Protein AF-A0A1A7KL88-F1 (afdb_monomer)

Foldseek 3Di:
DVVPLLVVLVVLLVVVCVVVVQDAQVVSCVVCVVVCVVSVHDPVNSVVSCVVVVNHRDDDDDPPPPDPPVDPDDDDDPPVVPDDDPDWPPDKDKDWDWDQDPVVRDIDIDIDMDTPVVVVVVVVVVVVVVVVVVVVVVVVD

Nearest PDB structures (foldseek):
  4v79-assembly1_BX  TM=5.254E-01  e=6.767E+00  Escherichia coli K-12
  6zoj-assembly1_V  TM=4.902E-01  e=9.900E+00  Homo sapiens
  6w2s-assembly1_W  TM=4.517E-01  e=8.185E+00  Oryctolagus cuniculus
  8fvy-assembly1_V  TM=2.778E-01  e=9.900E+00  Giardia duodenalis assemblage A
  6z1p-assembly1_BE  TM=1.759E-01  e=7.682E+00  Tetrahymena thermophila SB210

Solvent-accessible surface area (backbone atoms only — not comparable to full-atom values): 9031 Å² total; per-residue (Å²): 131,77,59,62,67,54,53,53,50,48,52,59,50,48,62,51,30,76,80,40,74,82,66,49,68,72,60,49,50,62,77,41,42,70,63,30,54,77,70,72,49,52,72,66,60,49,52,50,52,29,54,76,68,71,62,68,75,76,81,79,85,72,90,72,72,89,63,70,85,82,50,91,68,82,82,76,78,72,71,64,81,85,53,83,84,86,61,87,82,78,47,79,44,75,50,77,46,81,44,78,40,80,92,75,79,42,77,46,81,48,78,48,76,46,40,45,72,59,49,52,53,50,50,53,52,52,52,53,53,51,53,52,57,50,52,54,62,63,71,78,108

pLDDT: mean 79.67, std 10.04, range [43.69, 91.75]

Radius of gyration: 26.7 Å; Cα contacts (8 Å, |Δi|>4): 78; chains: 1; bounding box: 54×34×66 Å

Structure (mmCIF, N/CA/C/O backbone):
data_AF-A0A1A7KL88-F1
#
_entry.id   AF-A0A1A7KL88-F1
#
loop_
_atom_site.group_PDB
_atom_site.id
_atom_site.type_symbol
_atom_site.label_atom_id
_atom_site.label_alt_id
_atom_site.label_comp_id
_atom_site.label_asym_id
_atom_site.label_entity_id
_atom_site.label_seq_id
_atom_site.pdbx_PDB_ins_code
_atom_site.Cartn_x
_atom_site.Cartn_y
_atom_site.Cartn_z
_atom_site.occupancy
_atom_site.B_iso_or_equiv
_atom_site.auth_seq_id
_atom_site.auth_comp_id
_atom_site.auth_asym_id
_atom_site.auth_atom_id
_atom_site.pdbx_PDB_model_num
ATOM 1 N N . MET A 1 1 ? -19.743 -2.338 33.658 1.00 43.69 1 MET A N 1
ATOM 2 C CA . MET A 1 1 ? -18.259 -2.303 33.718 1.00 43.69 1 MET A CA 1
ATOM 3 C C . MET A 1 1 ? -17.522 -3.055 32.591 1.00 43.69 1 MET A C 1
ATOM 5 O O . MET A 1 1 ? -16.304 -2.965 32.546 1.00 43.69 1 MET A O 1
ATOM 9 N N . ARG A 1 2 ? -18.172 -3.775 31.651 1.00 51.19 2 ARG A N 1
ATOM 10 C CA . ARG A 1 2 ? -17.465 -4.380 30.486 1.00 51.19 2 ARG A CA 1
ATOM 11 C C . ARG A 1 2 ? -17.320 -3.437 29.277 1.00 51.19 2 ARG A C 1
ATOM 13 O O . ARG A 1 2 ? -16.521 -3.714 28.388 1.00 51.19 2 ARG A O 1
ATOM 20 N N . THR A 1 3 ? -18.067 -2.339 29.265 1.00 59.91 3 THR A N 1
ATOM 21 C CA . THR A 1 3 ? -18.177 -1.369 28.168 1.00 59.91 3 THR A CA 1
ATOM 22 C C . THR A 1 3 ? -16.955 -0.459 28.016 1.00 59.91 3 THR A C 1
ATOM 24 O O . THR A 1 3 ? -16.582 -0.172 26.884 1.00 59.91 3 THR A O 1
ATOM 27 N N . ASP A 1 4 ? -16.251 -0.115 29.102 1.00 78.56 4 ASP A N 1
ATOM 28 C CA . ASP A 1 4 ? -15.132 0.848 29.051 1.00 78.56 4 ASP A CA 1
ATOM 29 C C . ASP A 1 4 ? -13.991 0.411 28.132 1.00 78.56 4 ASP A C 1
ATOM 31 O O . ASP A 1 4 ? -13.521 1.175 27.293 1.00 78.56 4 ASP A O 1
ATOM 35 N N . LYS A 1 5 ? -13.554 -0.849 28.240 1.00 83.06 5 LYS A N 1
ATOM 36 C CA . LYS A 1 5 ? -12.440 -1.354 27.421 1.00 83.06 5 LYS A CA 1
ATOM 37 C C . LYS A 1 5 ? -12.817 -1.456 25.945 1.00 83.06 5 LYS A C 1
ATOM 39 O O . LYS A 1 5 ? -11.981 -1.208 25.081 1.00 83.06 5 LYS A O 1
ATOM 44 N N . ALA A 1 6 ? -14.063 -1.830 25.650 1.00 83.94 6 ALA A N 1
ATOM 45 C CA . ALA A 1 6 ? -14.549 -1.911 24.277 1.00 83.94 6 ALA A CA 1
ATOM 46 C C . ALA A 1 6 ? -14.642 -0.513 23.651 1.00 83.94 6 ALA A C 1
ATOM 48 O O . ALA A 1 6 ? -14.184 -0.319 22.528 1.00 83.94 6 ALA A O 1
ATOM 49 N N . GLN A 1 7 ? -15.140 0.465 24.408 1.00 86.94 7 GLN A N 1
ATOM 50 C CA . GLN A 1 7 ? -15.239 1.857 23.981 1.00 86.94 7 GLN A CA 1
ATOM 51 C C . GLN A 1 7 ? -13.857 2.487 23.747 1.00 86.94 7 GLN A C 1
ATOM 53 O O . GLN A 1 7 ? -13.652 3.158 22.738 1.00 86.94 7 GLN A O 1
ATOM 58 N N . GLN A 1 8 ? -12.870 2.180 24.596 1.00 88.75 8 GLN A N 1
ATOM 59 C CA . GLN A 1 8 ? -11.474 2.584 24.378 1.00 88.75 8 GLN A CA 1
ATOM 60 C C . GLN A 1 8 ? -10.894 2.007 23.079 1.00 88.75 8 GLN A C 1
ATOM 62 O O . GLN A 1 8 ? -10.213 2.713 22.338 1.00 88.75 8 GLN A O 1
ATOM 67 N N . VAL A 1 9 ? -11.172 0.737 22.765 1.00 89.00 9 VAL A N 1
ATOM 68 C CA . VAL A 1 9 ? -10.726 0.137 21.497 1.00 89.00 9 VAL A CA 1
ATOM 69 C C . VAL A 1 9 ? -11.389 0.802 20.297 1.00 89.00 9 VAL A C 1
ATOM 71 O O . VAL A 1 9 ? -10.708 1.039 19.303 1.00 89.00 9 VAL A O 1
ATOM 74 N N . VAL A 1 10 ? -12.684 1.114 20.378 1.00 89.75 10 VAL A N 1
ATOM 75 C CA . VAL A 1 10 ? -13.402 1.806 19.298 1.00 89.75 10 VAL A CA 1
ATOM 76 C C . VAL A 1 10 ? -12.784 3.180 19.035 1.00 89.75 10 VAL A C 1
ATOM 78 O O . VAL A 1 10 ? -12.432 3.457 17.891 1.00 89.75 10 VAL A O 1
ATOM 81 N N . ALA A 1 11 ? -12.519 3.971 20.078 1.00 90.69 11 ALA A N 1
ATOM 82 C CA . ALA A 1 11 ? -11.878 5.280 19.939 1.00 90.69 11 ALA A CA 1
ATOM 83 C C . ALA A 1 11 ? -10.490 5.193 19.267 1.00 90.69 11 ALA A C 1
ATOM 85 O O . ALA A 1 11 ? -10.188 5.945 18.341 1.00 90.69 11 ALA A O 1
ATOM 86 N N . LEU A 1 12 ? -9.663 4.215 19.662 1.00 90.25 12 LEU A N 1
ATOM 87 C CA . LEU A 1 12 ? -8.352 3.973 19.038 1.00 90.25 12 LEU A CA 1
ATOM 88 C C . LEU A 1 12 ? -8.461 3.573 17.558 1.00 90.25 12 LEU A C 1
ATOM 90 O O . LEU A 1 12 ? -7.594 3.895 16.743 1.00 90.25 12 LEU A O 1
ATOM 94 N N . VAL A 1 13 ? -9.505 2.824 17.205 1.00 90.19 13 VAL A N 1
ATOM 95 C CA . VAL A 1 13 ? -9.772 2.401 15.827 1.00 90.19 13 VAL A CA 1
ATOM 96 C C . VAL A 1 13 ? -10.233 3.582 14.975 1.00 90.19 13 VAL A C 1
ATOM 98 O O . VAL A 1 13 ? -9.775 3.713 13.837 1.00 90.19 13 VAL A O 1
ATOM 101 N N . GLU A 1 14 ? -11.097 4.441 15.511 1.00 89.50 14 GLU A N 1
ATOM 102 C CA . GLU A 1 14 ? -11.590 5.642 14.835 1.00 89.50 14 GLU A CA 1
ATOM 103 C C . GLU A 1 14 ? -10.463 6.633 14.541 1.00 89.50 14 GLU A C 1
ATOM 105 O O . GLU A 1 14 ? -10.321 7.052 13.393 1.00 89.50 14 GLU A O 1
ATOM 110 N N . GLU A 1 15 ? -9.578 6.898 15.507 1.00 91.75 15 GLU A N 1
ATOM 111 C CA . GLU A 1 15 ? -8.406 7.768 15.322 1.00 91.75 15 GLU A CA 1
ATOM 112 C C . GLU A 1 15 ? -7.554 7.330 14.114 1.00 91.75 15 GLU A C 1
ATOM 114 O O . GLU A 1 15 ? -7.151 8.137 13.274 1.00 91.75 15 GLU A O 1
ATOM 119 N N . LYS A 1 16 ? -7.324 6.018 13.961 1.00 90.75 16 LYS A N 1
ATOM 120 C CA . LYS A 1 16 ? -6.570 5.486 12.815 1.00 90.75 16 LYS A CA 1
ATOM 121 C C . LYS A 1 16 ? -7.355 5.522 11.511 1.00 90.75 16 LYS A C 1
ATOM 123 O O . LYS A 1 16 ? -6.741 5.627 10.448 1.00 90.75 16 LYS A O 1
ATOM 128 N N . ARG A 1 17 ? -8.684 5.450 11.559 1.00 89.25 17 ARG A N 1
ATOM 129 C CA . ARG A 1 17 ? -9.539 5.513 10.365 1.00 89.25 17 ARG A CA 1
ATOM 130 C C . ARG A 1 17 ? -9.758 6.922 9.842 1.00 89.25 17 ARG A C 1
ATOM 132 O O . ARG A 1 17 ? -9.959 7.048 8.640 1.00 89.25 17 ARG A O 1
ATOM 139 N N . ILE A 1 18 ? -9.631 7.950 10.681 1.00 89.81 18 ILE A N 1
ATOM 140 C CA . ILE A 1 18 ? -9.584 9.347 10.223 1.00 89.81 18 ILE A CA 1
ATOM 141 C C . ILE A 1 18 ? -8.432 9.529 9.223 1.00 89.81 18 ILE A C 1
ATOM 143 O O . ILE A 1 18 ? -8.612 10.130 8.170 1.00 89.81 18 ILE A O 1
ATOM 147 N N . ILE A 1 19 ? -7.267 8.936 9.507 1.00 91.12 19 ILE A N 1
ATOM 148 C CA . ILE A 1 19 ? -6.088 9.024 8.632 1.00 91.12 19 ILE A CA 1
ATOM 149 C C . ILE A 1 19 ? -6.147 7.985 7.496 1.00 91.12 19 ILE A C 1
ATOM 151 O O . ILE A 1 19 ? -5.764 8.270 6.363 1.00 91.12 19 ILE A O 1
ATOM 155 N N . GLN A 1 20 ? -6.595 6.754 7.782 1.00 86.94 20 GLN A N 1
ATOM 156 C CA . GLN A 1 20 ? -6.630 5.641 6.820 1.00 86.94 20 GLN A CA 1
ATOM 157 C C . GLN A 1 20 ? -8.004 4.945 6.813 1.00 86.94 20 GLN A C 1
ATOM 159 O O . GLN A 1 20 ? -8.161 3.870 7.405 1.00 86.94 20 GLN A O 1
ATOM 164 N N . PRO A 1 21 ? -9.003 5.487 6.092 1.00 83.88 21 PRO A N 1
ATOM 165 C CA . PRO A 1 21 ? -10.399 5.050 6.207 1.00 83.88 21 PRO A CA 1
ATOM 166 C C . PRO A 1 21 ? -10.649 3.612 5.741 1.00 83.88 21 PRO A C 1
ATOM 168 O O . PRO A 1 21 ? -11.596 2.972 6.187 1.00 83.88 21 PRO A O 1
ATOM 171 N N . LYS A 1 22 ? -9.795 3.069 4.863 1.00 83.25 22 LYS A N 1
ATOM 172 C CA . LYS A 1 22 ? -9.939 1.720 4.280 1.00 83.25 22 LYS A CA 1
ATOM 173 C C . LYS A 1 22 ? -8.947 0.695 4.840 1.00 83.25 22 LYS A C 1
ATOM 175 O O . LYS A 1 22 ? -8.699 -0.332 4.209 1.00 83.25 22 LYS A O 1
ATOM 180 N N . ILE A 1 23 ? -8.344 0.957 6.001 1.00 86.94 23 ILE A N 1
ATOM 181 C CA . ILE A 1 23 ? -7.379 0.025 6.593 1.00 86.94 23 ILE A CA 1
ATOM 182 C C . ILE A 1 23 ? -8.048 -1.293 7.013 1.00 86.94 23 ILE A C 1
ATOM 184 O O . ILE A 1 23 ? -9.040 -1.321 7.741 1.00 86.94 23 ILE A O 1
ATOM 188 N N . GLY A 1 24 ? -7.482 -2.416 6.566 1.00 85.00 24 GLY A N 1
ATOM 189 C CA . GLY A 1 24 ? -7.984 -3.746 6.910 1.00 85.00 24 GLY A CA 1
ATOM 190 C C . GLY A 1 24 ? -7.790 -4.090 8.391 1.00 85.00 24 GLY A C 1
ATOM 191 O O . GLY A 1 24 ? -6.759 -3.770 8.985 1.00 85.00 24 GLY A O 1
ATOM 192 N N . GLY A 1 25 ? -8.747 -4.821 8.976 1.00 87.56 25 GLY A N 1
ATOM 193 C CA . GLY A 1 25 ? -8.759 -5.154 10.410 1.00 87.56 25 GLY A CA 1
ATOM 194 C C . GLY A 1 25 ? -7.514 -5.902 10.908 1.00 87.56 25 GLY A C 1
ATOM 195 O O . GLY A 1 25 ? -7.031 -5.630 12.001 1.00 87.56 25 GLY A O 1
ATOM 196 N N . LYS A 1 26 ? -6.919 -6.784 10.090 1.00 88.69 26 LYS A N 1
ATOM 197 C CA . LYS A 1 26 ? -5.672 -7.491 10.450 1.00 88.69 26 LYS A CA 1
ATOM 198 C C . LYS A 1 26 ? -4.470 -6.542 10.547 1.00 88.69 26 LYS A C 1
ATOM 200 O O . LYS A 1 26 ? -3.667 -6.666 11.468 1.00 88.69 26 LYS A O 1
ATOM 205 N N . LYS A 1 27 ? -4.366 -5.576 9.625 1.00 89.44 27 LYS A N 1
ATOM 206 C CA . LYS A 1 27 ? -3.315 -4.545 9.648 1.00 89.44 27 LYS A CA 1
ATOM 207 C C . LYS A 1 27 ? -3.526 -3.592 10.824 1.00 89.44 27 LYS A C 1
ATOM 209 O O . LYS A 1 27 ? -2.577 -3.267 11.527 1.00 89.44 27 LYS A O 1
ATOM 214 N N . LEU A 1 28 ? -4.778 -3.224 11.084 1.00 91.19 28 LEU A N 1
ATOM 215 C CA . LEU A 1 28 ? -5.169 -2.403 12.225 1.00 91.19 28 LEU A CA 1
ATOM 216 C C . LEU A 1 28 ? -4.800 -3.053 13.568 1.00 91.19 28 LEU A C 1
ATOM 218 O O . LEU A 1 28 ? -4.186 -2.399 14.406 1.00 91.19 28 LEU A O 1
ATOM 222 N N . TYR A 1 29 ? -5.072 -4.353 13.732 1.00 91.44 29 TYR A N 1
ATOM 223 C CA . TYR A 1 29 ? -4.652 -5.123 14.908 1.00 91.44 29 TYR A CA 1
ATOM 224 C C . TYR A 1 29 ? -3.133 -5.087 15.113 1.00 91.44 29 TYR A C 1
ATOM 226 O O . TYR A 1 29 ? -2.662 -4.927 16.235 1.00 91.44 29 TYR A O 1
ATOM 234 N N . PHE A 1 30 ? -2.355 -5.209 14.033 1.00 91.19 30 PHE A N 1
ATOM 235 C CA . PHE A 1 30 ? -0.896 -5.172 14.118 1.00 91.19 30 PHE A CA 1
ATOM 236 C C . PHE A 1 30 ? -0.375 -3.799 14.564 1.00 91.19 30 PHE A C 1
ATOM 238 O O . PHE A 1 30 ? 0.475 -3.731 15.448 1.00 91.19 30 PHE A O 1
ATOM 245 N N . MET A 1 31 ? -0.921 -2.709 14.016 1.00 90.06 31 MET A N 1
ATOM 246 C CA . MET A 1 31 ? -0.536 -1.344 14.403 1.00 90.06 31 MET A CA 1
ATOM 247 C C . MET A 1 31 ? -0.899 -1.027 15.859 1.00 90.06 31 MET A C 1
ATOM 249 O O . MET A 1 31 ? -0.123 -0.393 16.568 1.00 90.06 31 MET A O 1
ATOM 253 N N . LEU A 1 32 ? -2.060 -1.498 16.322 1.00 89.88 32 LEU A N 1
ATOM 254 C CA . LEU A 1 32 ? -2.547 -1.263 17.683 1.00 89.88 32 LEU A CA 1
ATOM 255 C C . LEU A 1 32 ? -2.077 -2.327 18.687 1.00 89.88 32 LEU A C 1
ATOM 257 O O . LEU A 1 32 ? -2.433 -2.256 19.860 1.00 89.88 32 LEU A O 1
ATOM 261 N N . LYS A 1 33 ? -1.247 -3.297 18.276 1.00 90.62 33 LYS A N 1
ATOM 262 C CA . LYS A 1 33 ? -0.861 -4.464 19.091 1.00 90.62 33 LYS A CA 1
ATOM 263 C C . LYS A 1 33 ? -0.302 -4.084 20.464 1.00 90.62 33 LYS A C 1
ATOM 265 O O . LYS A 1 33 ? -0.617 -4.748 21.448 1.00 90.62 33 LYS A O 1
ATOM 270 N N . LYS A 1 34 ? 0.502 -3.016 20.548 1.00 89.25 34 LYS A N 1
ATOM 271 C CA . LYS A 1 34 ? 1.092 -2.538 21.813 1.00 89.25 34 LYS A CA 1
ATOM 272 C C . LYS A 1 34 ? 0.020 -2.031 22.789 1.00 89.25 34 LYS A C 1
ATOM 274 O O . LYS A 1 34 ? 0.045 -2.410 23.955 1.00 89.25 34 LYS A O 1
ATOM 279 N N . LEU A 1 35 ? -0.938 -1.247 22.293 1.00 87.94 35 LEU A N 1
ATOM 280 C CA . LEU A 1 35 ? -2.051 -0.690 23.073 1.00 87.94 35 LEU A CA 1
ATOM 281 C C . LEU A 1 35 ? -3.093 -1.762 23.430 1.00 87.94 35 LEU A C 1
ATOM 283 O O . LEU A 1 35 ? -3.631 -1.791 24.529 1.00 87.94 35 LEU A O 1
ATOM 287 N N . LEU A 1 36 ? -3.343 -2.712 22.529 1.00 88.38 36 LEU A N 1
ATOM 288 C CA . LEU A 1 36 ? -4.234 -3.840 22.804 1.00 88.38 36 LEU A CA 1
ATOM 289 C C . LEU A 1 36 ? -3.646 -4.792 23.856 1.00 88.38 36 LEU A C 1
ATOM 291 O O . LEU A 1 36 ? -4.394 -5.370 24.645 1.00 88.38 36 LEU A O 1
ATOM 295 N N . LYS A 1 37 ? -2.312 -4.925 23.911 1.00 89.06 37 LYS A N 1
ATOM 296 C CA . LYS A 1 37 ? -1.627 -5.734 24.927 1.00 89.06 37 LYS A CA 1
ATOM 297 C C . LYS A 1 37 ? -1.784 -5.140 26.330 1.00 89.06 37 LYS A C 1
ATOM 299 O O . LYS A 1 37 ? -2.060 -5.903 27.249 1.00 89.06 37 LYS A O 1
ATOM 304 N N . SER A 1 38 ? -1.687 -3.816 26.501 1.00 87.25 38 SER A N 1
ATOM 305 C CA . SER A 1 38 ? -1.941 -3.179 27.808 1.00 87.25 38 SER A CA 1
ATOM 306 C C . SER A 1 38 ? -3.404 -3.321 28.243 1.00 87.25 38 SER A C 1
ATOM 308 O O . SER A 1 38 ? -3.690 -3.554 29.416 1.00 87.25 38 SER A O 1
ATOM 310 N N . LEU A 1 39 ? -4.339 -3.303 27.291 1.00 84.56 39 LEU A N 1
ATOM 311 C CA . LEU A 1 39 ? -5.768 -3.522 27.541 1.00 84.56 39 LEU A CA 1
ATOM 312 C C . LEU A 1 39 ? -6.156 -5.000 27.746 1.00 84.56 39 LEU A C 1
ATOM 314 O O . LEU A 1 39 ? -7.309 -5.285 28.081 1.00 84.56 39 LEU A O 1
ATOM 318 N N . HIS A 1 40 ? -5.207 -5.934 27.598 1.00 87.56 40 HIS A N 1
ATOM 319 C CA . HIS A 1 40 ? -5.416 -7.386 27.677 1.00 87.56 40 HIS A CA 1
ATOM 320 C C . HIS A 1 40 ? -6.429 -7.912 26.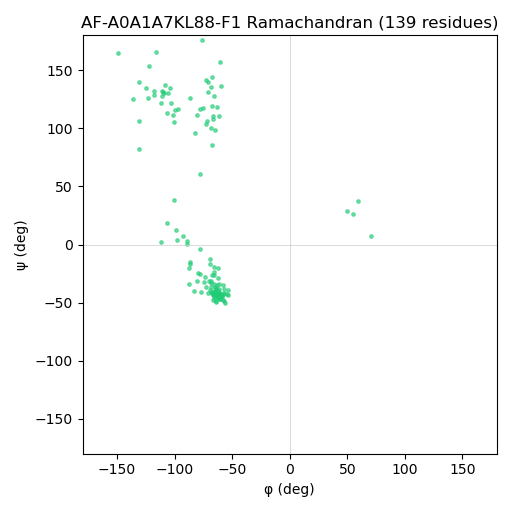640 1.00 87.56 40 HIS A C 1
ATOM 322 O O . HIS A 1 40 ? -7.223 -8.821 26.906 1.00 87.56 40 HIS A O 1
ATOM 328 N N . ILE A 1 41 ? -6.411 -7.334 25.434 1.00 86.81 41 ILE A N 1
ATOM 329 C CA . ILE A 1 41 ? -7.309 -7.687 24.331 1.00 86.81 41 ILE A CA 1
ATOM 330 C C . ILE A 1 41 ? -6.534 -8.476 23.273 1.00 86.81 41 ILE A C 1
ATOM 332 O O . ILE A 1 41 ? -5.633 -7.972 22.602 1.00 86.81 41 ILE A O 1
ATOM 336 N N . GLY A 1 42 ? -6.901 -9.750 23.133 1.00 89.12 42 GLY A N 1
ATOM 337 C CA . GLY A 1 42 ? -6.371 -10.643 22.105 1.00 89.12 42 GLY A CA 1
ATOM 338 C C . GLY A 1 42 ? -6.970 -10.387 20.720 1.00 89.12 42 GLY A C 1
ATOM 339 O O . GLY A 1 42 ? -7.884 -9.580 20.551 1.00 89.12 42 GLY A O 1
ATOM 340 N N . ARG A 1 43 ? -6.469 -11.122 19.720 1.00 88.88 43 ARG A N 1
ATOM 341 C CA . ARG A 1 43 ? -6.927 -11.026 18.325 1.00 88.88 43 ARG A CA 1
ATOM 342 C C . ARG A 1 43 ? -8.432 -11.269 18.198 1.00 88.88 43 ARG A C 1
ATOM 344 O O . ARG A 1 43 ? -9.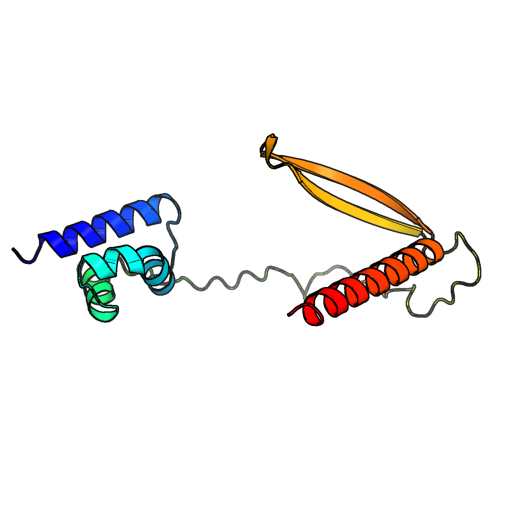116 -10.463 17.582 1.00 88.88 43 ARG A O 1
ATOM 351 N N . ASP A 1 44 ? -8.939 -12.356 18.772 1.00 89.94 44 ASP A N 1
ATOM 352 C CA . ASP A 1 44 ? -10.344 -12.746 18.602 1.00 89.94 44 ASP A CA 1
ATOM 353 C C . ASP A 1 44 ? -11.294 -11.749 19.263 1.00 89.94 44 ASP A C 1
ATOM 355 O O . ASP A 1 44 ? -12.154 -11.202 18.581 1.00 89.94 44 ASP A O 1
ATOM 359 N N . LYS A 1 45 ? -11.023 -11.364 20.519 1.00 89.25 45 LYS A N 1
ATOM 360 C CA . LYS A 1 45 ? -11.782 -10.305 21.207 1.00 89.25 45 LYS A CA 1
ATOM 361 C C . LYS A 1 45 ? -11.771 -8.981 20.442 1.00 89.25 45 LYS A C 1
ATOM 363 O O . LYS A 1 45 ? -12.787 -8.300 20.401 1.00 89.25 45 LYS A O 1
ATOM 368 N N . PHE A 1 46 ? -10.647 -8.609 19.826 1.00 90.81 46 PHE A N 1
ATOM 369 C CA . PHE A 1 46 ? -10.578 -7.410 18.989 1.00 90.81 46 PHE A CA 1
ATOM 370 C C . PHE A 1 46 ? -11.527 -7.504 17.786 1.00 90.81 46 PHE A C 1
ATOM 372 O O . PHE A 1 46 ? -12.270 -6.564 17.515 1.00 90.81 46 PHE A O 1
ATOM 379 N N . PHE A 1 47 ? -11.556 -8.643 17.091 1.00 90.88 47 PHE A N 1
ATOM 380 C CA . PHE A 1 47 ? -12.486 -8.849 15.980 1.00 90.88 47 PHE A CA 1
ATOM 381 C C . PHE A 1 47 ? -13.948 -8.942 16.432 1.00 90.88 47 PHE A C 1
ATOM 383 O O . PHE A 1 47 ? -14.814 -8.449 15.713 1.00 90.88 47 PHE A O 1
ATOM 390 N N . ASP A 1 48 ? -14.228 -9.494 17.612 1.00 90.81 48 ASP A N 1
ATOM 391 C CA . ASP A 1 48 ? -15.581 -9.533 18.179 1.00 90.81 48 ASP A CA 1
ATOM 392 C C . ASP A 1 48 ? -16.093 -8.130 18.520 1.00 90.81 48 ASP A C 1
ATOM 394 O O . ASP A 1 48 ? -17.223 -7.789 18.173 1.00 90.81 48 ASP A O 1
ATOM 398 N N . ILE A 1 49 ? -15.242 -7.272 19.096 1.00 89.94 49 ILE A N 1
ATOM 399 C CA . ILE A 1 49 ? -15.567 -5.857 19.343 1.00 89.94 49 ILE A CA 1
ATOM 400 C C . ILE A 1 49 ? -15.836 -5.130 18.019 1.00 89.94 49 ILE A C 1
ATOM 402 O O . ILE A 1 49 ? -16.815 -4.392 17.908 1.00 89.94 49 ILE A O 1
ATOM 406 N N . LEU A 1 50 ? -15.009 -5.354 16.992 1.00 89.50 50 LEU A N 1
ATOM 407 C CA . LEU A 1 50 ? -15.228 -4.753 15.673 1.00 89.50 50 LEU A CA 1
ATOM 408 C C . LEU A 1 50 ? -16.525 -5.240 15.010 1.00 89.50 50 LEU A C 1
ATOM 410 O O . LEU A 1 50 ? -17.189 -4.444 14.350 1.00 89.50 50 LEU A O 1
ATOM 414 N N . ARG A 1 51 ? -16.893 -6.520 15.174 1.00 89.00 51 ARG A N 1
ATOM 415 C CA . ARG A 1 51 ? -18.169 -7.070 14.683 1.00 89.00 51 ARG A CA 1
ATOM 416 C C . ARG A 1 51 ? -19.357 -6.417 15.373 1.00 89.00 51 ARG A C 1
ATOM 418 O O . ARG A 1 51 ? -20.262 -5.966 14.683 1.00 89.00 51 ARG A O 1
ATOM 425 N N . ALA A 1 52 ? -19.323 -6.343 16.703 1.00 88.94 52 ALA A N 1
ATOM 426 C CA . ALA A 1 52 ? -20.413 -5.796 17.507 1.00 88.94 52 ALA A CA 1
ATOM 427 C C . ALA A 1 52 ? -20.692 -4.313 17.212 1.00 88.94 52 ALA A C 1
ATOM 429 O O . ALA A 1 52 ? -21.826 -3.873 17.334 1.00 88.94 52 ALA A O 1
ATOM 430 N N . ASN A 1 53 ? -19.674 -3.556 16.788 1.00 86.81 53 ASN A N 1
ATOM 431 C CA . ASN A 1 53 ? -19.797 -2.133 16.451 1.00 86.81 53 ASN A CA 1
ATOM 432 C C . ASN A 1 53 ? -19.932 -1.872 14.936 1.00 86.81 53 ASN A C 1
ATOM 434 O O . ASN A 1 53 ? -19.760 -0.741 14.496 1.00 86.81 53 ASN A O 1
ATOM 438 N N . HIS A 1 54 ? -20.174 -2.901 14.112 1.00 83.19 54 HIS A N 1
ATOM 439 C CA . HIS A 1 54 ? -20.252 -2.786 12.644 1.00 83.19 54 HIS A CA 1
ATOM 440 C C . HIS A 1 54 ? -19.011 -2.146 11.984 1.00 83.19 54 HIS A C 1
ATOM 442 O O . HIS A 1 54 ? -19.069 -1.600 10.884 1.00 83.19 54 HIS A O 1
ATOM 448 N N . LEU A 1 55 ? -17.844 -2.262 12.623 1.00 85.06 55 LEU A N 1
ATOM 449 C CA . LEU A 1 55 ? -16.588 -1.675 12.160 1.00 85.06 55 LEU A CA 1
ATOM 450 C C . LEU A 1 55 ? -15.806 -2.602 11.221 1.00 85.06 55 LEU A C 1
ATOM 452 O O . LEU A 1 55 ? -14.719 -2.235 10.777 1.00 85.06 55 LEU A O 1
ATOM 456 N N . LEU A 1 56 ? -16.288 -3.800 10.892 1.00 84.50 56 LEU A N 1
ATOM 457 C CA . LEU A 1 56 ? -15.609 -4.659 9.921 1.00 84.50 56 LEU A CA 1
ATOM 458 C C . LEU A 1 56 ? -15.756 -4.116 8.495 1.00 84.50 56 LEU A C 1
ATOM 460 O O . LEU A 1 56 ? -16.800 -4.243 7.865 1.00 84.50 56 LEU A O 1
ATOM 464 N N . ILE A 1 57 ? -14.669 -3.556 7.962 1.00 77.06 57 ILE A N 1
ATOM 465 C CA . ILE A 1 57 ? -14.610 -3.127 6.564 1.00 77.06 57 ILE A CA 1
ATOM 466 C C . ILE A 1 57 ? -14.473 -4.371 5.687 1.00 77.06 57 ILE A C 1
ATOM 468 O O . ILE A 1 57 ? -13.463 -5.077 5.757 1.00 77.06 57 ILE A O 1
ATOM 472 N N . VAL A 1 58 ? -15.469 -4.613 4.836 1.00 75.50 58 VAL A N 1
ATOM 473 C CA . VAL A 1 58 ? -15.381 -5.615 3.772 1.00 75.50 58 VAL A CA 1
ATOM 474 C C . VAL A 1 58 ? -14.559 -5.012 2.630 1.00 75.50 58 VAL A C 1
ATOM 476 O O . VAL A 1 58 ? -14.970 -4.004 2.048 1.00 75.50 58 VAL A O 1
ATOM 479 N N . PRO A 1 59 ? -13.383 -5.570 2.296 1.00 66.69 59 PRO A N 1
ATOM 480 C CA . PRO A 1 59 ? -12.595 -5.056 1.189 1.00 66.69 59 PRO A CA 1
ATOM 481 C C . PRO A 1 59 ? -13.354 -5.302 -0.119 1.00 66.69 59 PRO A C 1
ATOM 483 O O . PRO A 1 59 ? -13.474 -6.439 -0.575 1.00 66.69 59 PRO A O 1
ATOM 486 N N . LYS A 1 60 ? -13.852 -4.235 -0.753 1.00 71.19 60 LYS A N 1
ATOM 487 C CA . LYS A 1 60 ? -14.360 -4.314 -2.125 1.00 71.19 60 LYS A CA 1
ATOM 488 C C . LYS A 1 60 ? -13.170 -4.605 -3.036 1.00 71.19 60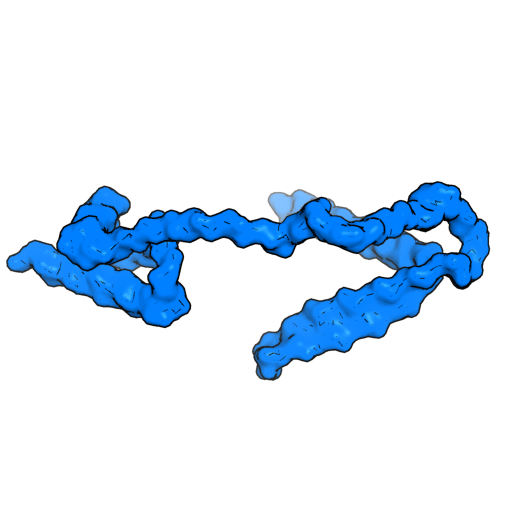 LYS A C 1
ATOM 490 O O . LYS A 1 60 ? -12.312 -3.742 -3.223 1.00 71.19 60 LYS A O 1
ATOM 495 N N . ARG A 1 61 ? -13.087 -5.828 -3.571 1.00 66.94 61 ARG A N 1
ATOM 496 C CA . ARG A 1 61 ? -12.077 -6.173 -4.579 1.00 66.94 61 ARG A CA 1
ATOM 497 C C . ARG A 1 61 ? -12.312 -5.289 -5.800 1.00 66.94 61 ARG A C 1
ATOM 499 O O . ARG A 1 61 ? -13.317 -5.432 -6.485 1.00 66.94 61 ARG A O 1
ATOM 506 N N . SER A 1 62 ? -11.400 -4.355 -6.041 1.00 65.25 62 SER A N 1
ATOM 507 C CA . SER A 1 62 ? -11.341 -3.606 -7.291 1.00 65.25 62 SER A CA 1
ATOM 508 C C . SER A 1 62 ? -10.228 -4.235 -8.117 1.00 65.25 62 SER A C 1
ATOM 510 O O . SER A 1 62 ? -9.055 -4.133 -7.751 1.00 65.25 62 SER A O 1
ATOM 512 N N . TYR A 1 63 ? -10.589 -4.894 -9.211 1.00 66.25 63 TYR A N 1
ATOM 513 C CA . TYR A 1 63 ? -9.639 -5.352 -10.218 1.00 66.25 63 TYR A CA 1
ATOM 514 C C . TYR A 1 63 ? -9.244 -4.157 -11.093 1.00 66.25 63 TYR A C 1
ATOM 516 O O . TYR A 1 63 ? -9.519 -4.128 -12.288 1.00 66.25 63 TYR A O 1
ATOM 524 N N . HIS A 1 64 ? -8.658 -3.120 -10.491 1.00 67.06 64 HIS A N 1
ATOM 525 C CA . HIS A 1 64 ? -8.022 -2.076 -11.280 1.00 67.06 64 HIS A CA 1
ATOM 526 C C . HIS A 1 64 ? -6.736 -2.667 -11.843 1.00 67.06 64 HIS A C 1
ATOM 528 O O . HIS A 1 64 ? -5.751 -2.861 -11.134 1.00 67.06 64 HIS A O 1
ATOM 534 N N . VAL A 1 65 ? -6.781 -2.995 -13.129 1.00 62.94 65 VAL A N 1
ATOM 535 C CA . VAL A 1 65 ? -5.606 -3.340 -13.916 1.00 62.94 65 VAL A CA 1
ATOM 536 C C . VAL A 1 65 ? -4.743 -2.078 -13.989 1.00 62.94 65 VAL A C 1
ATOM 538 O O . VAL A 1 65 ? -5.022 -1.167 -14.762 1.00 62.94 65 VAL A O 1
ATOM 541 N N . THR A 1 66 ? -3.727 -1.986 -13.131 1.00 62.19 66 THR A N 1
ATOM 542 C CA . THR A 1 66 ? -2.806 -0.834 -13.064 1.00 62.19 66 THR A CA 1
ATOM 543 C C . THR A 1 66 ? -1.893 -0.749 -14.284 1.00 62.19 66 THR A C 1
ATOM 545 O O . THR A 1 66 ? -1.303 0.292 -14.556 1.00 62.19 66 THR A O 1
ATOM 548 N N . THR A 1 67 ? -1.789 -1.838 -15.046 1.00 66.50 67 THR A N 1
ATOM 549 C CA . THR A 1 67 ? -0.985 -1.925 -16.260 1.00 66.50 67 THR A CA 1
ATOM 550 C C . THR A 1 67 ? -1.841 -2.524 -17.360 1.00 66.50 67 THR A C 1
ATOM 552 O O . THR A 1 67 ? -2.116 -3.721 -17.344 1.00 66.50 67 THR A O 1
ATOM 555 N N . ASN A 1 68 ? -2.280 -1.702 -18.316 1.00 59.78 68 ASN A N 1
ATOM 556 C CA . ASN A 1 68 ? -2.992 -2.193 -19.490 1.00 59.78 68 ASN A CA 1
ATOM 557 C C . ASN A 1 68 ? -2.028 -3.023 -20.359 1.00 59.78 68 ASN A C 1
ATOM 559 O O . ASN A 1 68 ? -1.384 -2.505 -21.268 1.00 59.78 68 ASN A O 1
ATOM 563 N N . SER A 1 69 ? -1.887 -4.314 -20.054 1.00 63.62 69 SER A N 1
ATOM 564 C CA . SER A 1 69 ? -1.109 -5.262 -20.861 1.00 63.62 69 SER A CA 1
ATOM 565 C C . SER A 1 69 ? -1.734 -5.482 -22.242 1.00 63.62 69 SER A C 1
ATOM 567 O O . SER A 1 69 ? -1.031 -5.883 -23.166 1.00 63.62 69 SER A O 1
ATOM 569 N N . HIS A 1 70 ? -3.018 -5.143 -22.389 1.00 63.25 70 HIS A N 1
ATOM 570 C CA . HIS A 1 70 ? -3.801 -5.144 -23.621 1.00 63.25 70 HIS A CA 1
ATOM 571 C C . HIS A 1 70 ? -3.927 -3.727 -24.215 1.00 63.25 70 HIS A C 1
ATOM 573 O O . HIS A 1 70 ? -4.981 -3.307 -24.696 1.00 63.25 70 HIS A O 1
ATOM 579 N N . HIS A 1 71 ? -2.857 -2.932 -24.134 1.00 70.50 71 HIS A N 1
ATOM 580 C CA . HIS A 1 71 ? -2.875 -1.595 -24.711 1.00 70.50 71 HIS A CA 1
ATOM 581 C C . HIS A 1 71 ? -2.860 -1.667 -26.244 1.00 70.50 71 HIS A C 1
ATOM 583 O O . HIS A 1 71 ? -2.111 -2.437 -26.842 1.00 70.50 71 HIS A O 1
ATOM 589 N N . ARG A 1 72 ? -3.640 -0.796 -26.896 1.00 74.12 72 ARG A N 1
ATOM 590 C CA . ARG A 1 72 ? -3.719 -0.693 -28.367 1.00 74.12 72 ARG A CA 1
ATOM 591 C C . ARG A 1 72 ? -2.389 -0.294 -29.023 1.00 74.12 72 ARG A C 1
ATOM 593 O O . ARG A 1 72 ? -2.202 -0.508 -30.217 1.00 74.12 72 ARG A O 1
ATOM 600 N N . PHE A 1 73 ? -1.464 0.304 -28.271 1.00 76.25 73 PHE A N 1
ATOM 601 C CA . PHE A 1 73 ? -0.182 0.741 -28.822 1.00 76.25 73 PHE A CA 1
ATOM 602 C C . PHE A 1 73 ? 0.692 -0.455 -29.221 1.00 76.25 73 PHE A C 1
ATOM 604 O O . PHE A 1 73 ? 0.827 -1.419 -28.472 1.00 76.25 73 PHE A O 1
ATOM 611 N N . ARG A 1 74 ? 1.327 -0.399 -30.395 1.00 69.88 74 ARG A N 1
ATOM 612 C CA . ARG A 1 74 ? 2.347 -1.388 -30.767 1.00 69.88 74 ARG A CA 1
ATOM 613 C C . ARG A 1 74 ? 3.557 -1.205 -29.857 1.00 69.88 74 ARG A C 1
ATOM 615 O O . ARG A 1 74 ? 4.190 -0.148 -29.865 1.00 69.88 74 ARG A O 1
ATOM 622 N N . LYS A 1 75 ? 3.896 -2.245 -29.091 1.00 75.19 75 LYS A N 1
ATOM 623 C CA . LYS A 1 75 ? 5.199 -2.326 -28.425 1.00 75.19 75 LYS A CA 1
ATOM 624 C C . LYS A 1 75 ? 6.261 -2.378 -29.516 1.00 75.19 75 LYS A C 1
ATOM 626 O O . LYS A 1 75 ? 6.252 -3.287 -30.345 1.00 75.19 75 LYS A O 1
ATOM 631 N N . HIS A 1 76 ? 7.134 -1.382 -29.545 1.00 74.00 76 HIS A N 1
ATOM 632 C CA . HIS A 1 76 ? 8.272 -1.407 -30.447 1.00 74.00 76 HIS A CA 1
ATOM 633 C C . HIS A 1 76 ? 9.252 -2.460 -29.935 1.00 74.00 76 HIS A C 1
ATOM 635 O O . HIS A 1 76 ? 9.546 -2.508 -28.739 1.00 74.00 76 HIS A O 1
ATOM 641 N N . LYS A 1 77 ? 9.709 -3.341 -30.830 1.00 75.12 77 LYS A N 1
ATOM 642 C CA . LYS A 1 77 ? 10.764 -4.298 -30.493 1.00 75.12 77 LYS A CA 1
ATOM 643 C C . LYS A 1 77 ? 11.998 -3.502 -30.073 1.00 75.12 77 LYS A C 1
ATOM 645 O O . LYS A 1 77 ? 12.325 -2.498 -30.704 1.00 75.12 77 LYS A O 1
ATOM 650 N N . ASN A 1 78 ? 12.653 -3.932 -29.001 1.00 76.00 78 ASN A N 1
ATOM 651 C CA . ASN A 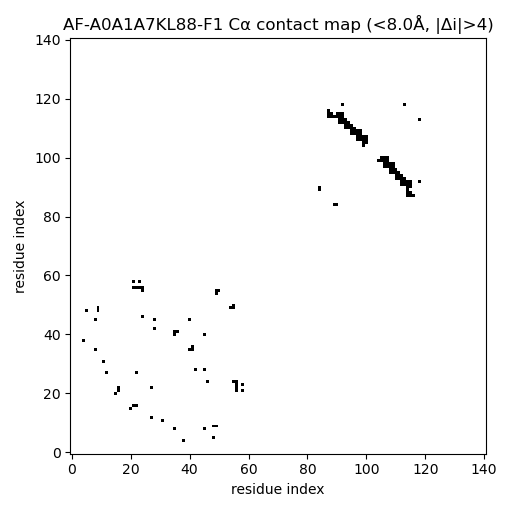1 78 ? 13.876 -3.291 -28.548 1.00 76.00 78 ASN A CA 1
ATOM 652 C C . ASN A 1 78 ? 14.988 -3.563 -29.574 1.00 76.00 78 ASN A C 1
ATOM 654 O O . ASN A 1 78 ? 15.560 -4.647 -29.589 1.00 76.00 78 ASN A O 1
ATOM 658 N N . MET A 1 79 ? 15.265 -2.580 -30.434 1.00 75.44 79 MET A N 1
ATOM 659 C CA . MET A 1 79 ? 16.252 -2.687 -31.516 1.00 75.44 79 MET A CA 1
ATOM 660 C C . MET A 1 79 ? 17.699 -2.759 -31.005 1.00 75.44 79 MET A C 1
ATOM 662 O O . MET A 1 79 ? 18.595 -3.082 -31.773 1.00 75.44 79 MET A O 1
ATOM 666 N N . ILE A 1 80 ? 17.934 -2.464 -29.721 1.00 77.50 80 ILE A N 1
ATOM 667 C CA . ILE A 1 80 ? 19.272 -2.474 -29.117 1.00 77.50 80 ILE A CA 1
ATOM 668 C C . ILE A 1 80 ? 19.735 -3.911 -28.820 1.00 77.50 80 ILE A C 1
ATOM 670 O O . ILE A 1 80 ? 20.935 -4.154 -28.787 1.00 77.50 80 ILE A O 1
ATOM 674 N N . LEU A 1 81 ? 18.813 -4.868 -28.631 1.00 72.31 81 LEU A N 1
ATOM 675 C CA . LEU A 1 81 ? 19.156 -6.244 -28.231 1.00 72.31 81 LEU A CA 1
ATOM 676 C C . LEU A 1 81 ? 20.039 -6.969 -29.258 1.00 72.31 81 LEU A C 1
ATOM 678 O O . LEU A 1 81 ? 20.967 -7.665 -28.862 1.00 72.31 81 LEU A O 1
ATOM 682 N N . ASP A 1 82 ? 19.790 -6.751 -30.551 1.0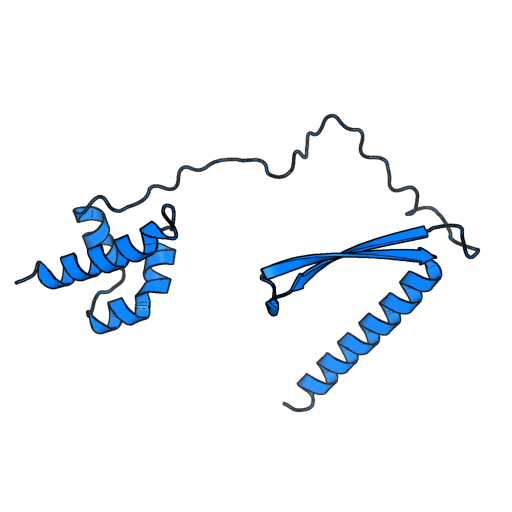0 78.19 82 ASP A N 1
ATOM 683 C CA . ASP A 1 82 ? 20.542 -7.379 -31.647 1.00 78.19 82 ASP A CA 1
ATOM 684 C C . ASP A 1 82 ? 21.644 -6.457 -32.216 1.00 78.19 82 ASP A C 1
ATOM 686 O O . ASP A 1 82 ? 22.310 -6.791 -33.196 1.00 78.19 82 ASP A O 1
ATOM 690 N N . TYR A 1 83 ? 21.840 -5.270 -31.630 1.00 80.62 83 TYR A N 1
ATOM 691 C CA . TYR A 1 83 ? 22.745 -4.249 -3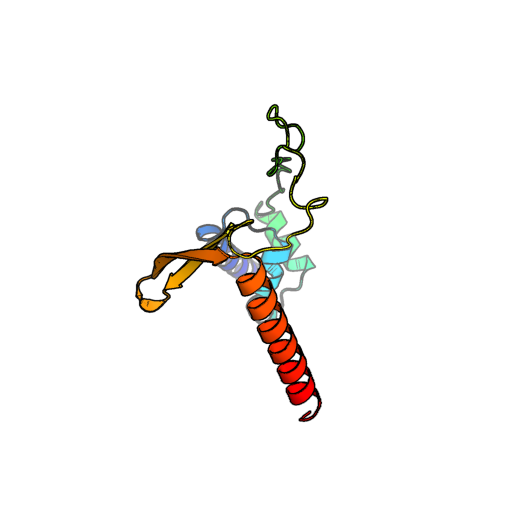2.155 1.00 80.62 83 TYR A CA 1
ATOM 692 C C . TYR A 1 83 ? 24.119 -4.296 -31.474 1.00 80.62 83 TYR A C 1
ATOM 694 O O . TYR A 1 83 ? 24.260 -4.011 -30.284 1.00 80.62 83 TYR A O 1
ATOM 702 N N . GLN A 1 84 ? 25.170 -4.595 -32.244 1.00 79.69 84 GLN A N 1
ATOM 703 C CA . GLN A 1 84 ? 26.549 -4.552 -31.752 1.00 79.69 84 GLN A CA 1
ATOM 704 C C . GLN A 1 84 ? 27.100 -3.117 -31.748 1.00 79.69 84 GLN A C 1
ATOM 706 O O . GLN A 1 84 ? 27.365 -2.523 -32.794 1.00 79.69 84 GLN A O 1
ATOM 711 N N . ILE A 1 85 ? 27.327 -2.568 -30.552 1.00 78.50 85 ILE A N 1
ATOM 712 C CA . ILE A 1 85 ? 27.844 -1.205 -30.361 1.00 78.50 85 ILE A CA 1
ATOM 713 C C . ILE A 1 85 ? 29.374 -1.203 -30.500 1.00 78.50 85 ILE A C 1
ATOM 715 O O . ILE A 1 85 ? 30.122 -1.457 -29.550 1.00 78.50 85 ILE A O 1
ATOM 719 N N . THR A 1 86 ? 29.870 -0.877 -31.690 1.00 79.94 86 THR A N 1
ATOM 720 C CA . THR A 1 86 ? 31.306 -0.862 -32.006 1.00 79.94 86 THR A CA 1
ATOM 721 C C . THR A 1 86 ? 31.978 0.473 -31.673 1.00 79.94 86 THR A C 1
ATOM 723 O O . THR A 1 86 ? 33.106 0.474 -31.179 1.00 79.94 86 THR A O 1
ATOM 726 N N . LYS A 1 87 ? 31.286 1.611 -31.808 1.00 79.69 87 LYS A N 1
ATOM 727 C CA . LYS A 1 87 ? 31.856 2.966 -31.650 1.00 79.69 87 LYS A CA 1
ATOM 728 C C . LYS A 1 87 ? 31.133 3.797 -30.571 1.00 79.69 87 LYS A C 1
ATOM 730 O O . LYS A 1 87 ? 29.965 3.536 -30.281 1.00 79.69 87 LYS A O 1
ATOM 735 N N . PRO A 1 88 ? 31.805 4.785 -29.943 1.00 73.19 88 PRO A N 1
ATOM 736 C CA . PRO A 1 88 ? 31.122 5.778 -29.105 1.00 73.19 88 PRO A CA 1
ATOM 737 C C . PRO A 1 88 ? 30.090 6.584 -29.929 1.00 73.19 88 PRO A C 1
ATOM 739 O O . PRO A 1 88 ? 30.207 6.656 -31.150 1.00 73.19 88 PRO A O 1
ATOM 742 N N . ASN A 1 89 ? 29.077 7.170 -29.273 1.00 78.12 89 ASN A N 1
ATOM 743 C CA . ASN A 1 89 ? 27.962 7.951 -29.857 1.00 78.12 89 ASN A CA 1
ATOM 744 C C . ASN A 1 89 ? 26.893 7.187 -30.672 1.00 78.12 89 ASN A C 1
ATOM 746 O O . ASN A 1 89 ? 26.019 7.822 -31.257 1.00 78.12 89 ASN A O 1
ATOM 750 N N . GLN A 1 90 ? 26.907 5.851 -30.707 1.00 82.88 90 GLN A N 1
ATOM 751 C CA . GLN A 1 90 ? 25.877 5.070 -31.421 1.00 82.88 90 GLN A CA 1
ATOM 752 C C . GLN A 1 90 ? 24.576 4.898 -30.627 1.00 82.88 90 GLN A C 1
ATOM 754 O O . GLN A 1 90 ? 23.499 4.800 -31.208 1.00 82.88 90 GLN A O 1
ATOM 759 N N . VAL A 1 91 ? 24.675 4.852 -29.297 1.00 82.56 91 VAL A N 1
ATOM 760 C CA . VAL A 1 91 ? 23.531 4.693 -28.395 1.00 82.56 9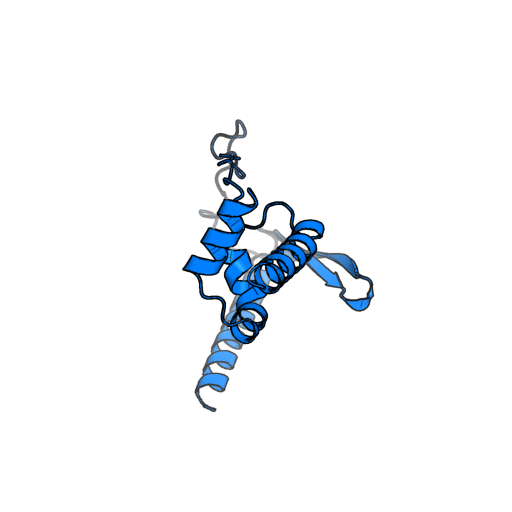1 VAL A CA 1
ATOM 761 C C . VAL A 1 91 ? 23.694 5.657 -27.232 1.00 82.56 91 VAL A C 1
ATOM 763 O O . VAL A 1 91 ? 24.708 5.631 -26.528 1.00 82.56 91 VAL A O 1
ATOM 766 N N . TRP A 1 92 ? 22.666 6.476 -27.031 1.00 81.88 92 TRP A N 1
ATOM 767 C CA . TRP A 1 92 ? 22.561 7.422 -25.929 1.00 81.88 92 TRP A CA 1
ATOM 768 C C . TRP A 1 92 ? 21.587 6.882 -24.892 1.00 81.88 92 TRP A C 1
ATOM 770 O O . TRP A 1 92 ? 20.506 6.399 -25.224 1.00 81.88 92 TRP A O 1
ATOM 780 N N . VAL A 1 93 ? 21.982 6.964 -23.630 1.00 80.69 93 VAL A N 1
ATOM 781 C CA . VAL A 1 93 ? 21.164 6.590 -22.483 1.00 80.69 93 VAL A CA 1
ATOM 782 C C . VAL A 1 93 ? 20.843 7.872 -21.732 1.00 80.69 93 VAL A C 1
ATOM 784 O O . VAL A 1 93 ? 21.749 8.589 -21.306 1.00 80.69 93 VAL A O 1
ATOM 787 N N . ALA A 1 94 ? 19.554 8.162 -21.585 1.00 84.50 94 ALA A N 1
ATOM 788 C CA . ALA A 1 94 ? 19.068 9.236 -20.733 1.00 84.50 94 ALA A CA 1
ATOM 789 C C . ALA A 1 94 ? 18.463 8.627 -19.470 1.00 84.50 94 ALA A C 1
ATOM 791 O O . ALA A 1 94 ? 17.650 7.703 -19.548 1.00 84.50 94 ALA A O 1
ATOM 792 N N . ILE A 1 95 ? 18.869 9.138 -18.314 1.00 81.31 95 ILE A N 1
ATOM 793 C CA . ILE A 1 95 ? 18.403 8.675 -17.013 1.00 81.31 95 ILE A CA 1
ATOM 794 C C . ILE A 1 95 ? 17.818 9.861 -16.275 1.00 81.31 95 ILE A C 1
ATOM 796 O O . ILE A 1 95 ? 18.480 10.882 -16.089 1.00 81.31 95 ILE A O 1
ATOM 800 N N . ASN A 1 96 ? 16.576 9.692 -15.836 1.00 84.00 96 ASN A N 1
ATOM 801 C CA . ASN A 1 96 ? 15.886 10.665 -15.011 1.00 84.00 96 ASN A CA 1
ATOM 802 C C . ASN A 1 96 ? 15.713 10.090 -13.610 1.00 84.00 96 ASN A C 1
ATOM 804 O O . ASN A 1 96 ? 15.190 8.986 -13.443 1.00 84.00 96 ASN A O 1
ATOM 808 N N . HIS A 1 97 ? 16.133 10.853 -12.610 1.00 83.00 97 HIS A N 1
ATOM 809 C CA . HIS A 1 97 ? 16.021 10.489 -11.208 1.00 83.00 97 HIS A CA 1
ATOM 810 C C . HIS A 1 97 ? 15.130 11.485 -10.473 1.00 83.00 97 HIS A C 1
ATOM 812 O O . HIS A 1 97 ? 15.304 12.699 -10.587 1.00 83.00 97 HIS A O 1
ATOM 818 N N . LEU A 1 98 ? 14.186 10.950 -9.700 1.00 85.19 98 LEU A N 1
ATOM 819 C CA . LEU A 1 98 ? 13.338 11.712 -8.795 1.00 85.19 98 LEU A CA 1
ATOM 820 C C . LEU A 1 98 ? 13.894 11.577 -7.378 1.00 85.19 98 LEU A C 1
ATOM 822 O O . LEU A 1 98 ? 13.894 10.482 -6.817 1.00 85.19 98 LEU A O 1
ATOM 826 N N . PHE A 1 99 ? 14.337 12.687 -6.798 1.00 86.81 99 PHE A N 1
ATOM 827 C CA . PHE A 1 99 ? 14.827 12.741 -5.426 1.00 86.81 99 PHE A CA 1
ATOM 828 C C . PHE A 1 99 ? 13.833 13.489 -4.545 1.00 86.81 99 PHE A C 1
ATOM 830 O O . PHE A 1 99 ? 13.395 14.591 -4.875 1.00 86.81 99 PHE A O 1
ATOM 837 N N . PHE A 1 100 ? 13.478 12.885 -3.412 1.00 84.81 100 PHE A N 1
ATOM 838 C CA . PHE A 1 100 ? 12.691 13.558 -2.387 1.00 84.81 100 PHE A CA 1
ATOM 839 C C . PHE A 1 100 ? 13.618 14.329 -1.450 1.00 84.81 100 PHE A C 1
ATOM 841 O O . PHE A 1 100 ? 14.545 13.752 -0.879 1.00 84.81 100 PHE A O 1
ATOM 848 N N . ILE A 1 101 ? 13.354 15.621 -1.280 1.00 85.56 101 ILE A N 1
ATOM 849 C CA . ILE A 1 101 ? 14.113 16.487 -0.383 1.00 85.56 101 ILE A CA 1
ATOM 850 C C . ILE A 1 101 ? 13.306 16.636 0.905 1.00 85.56 101 ILE A C 1
ATOM 852 O O . ILE A 1 101 ? 12.304 17.349 0.952 1.00 85.56 101 ILE A O 1
ATOM 856 N N . SER A 1 102 ? 13.755 15.960 1.965 1.00 80.19 102 SER A N 1
ATOM 857 C CA . SER A 1 102 ? 13.058 15.928 3.257 1.00 80.19 102 SER A CA 1
ATOM 858 C C . SER A 1 102 ? 12.917 17.309 3.897 1.00 80.19 102 SER A C 1
ATOM 860 O O . SER A 1 102 ? 11.901 17.584 4.527 1.00 80.19 102 SER A O 1
ATOM 862 N N . GLN A 1 103 ? 13.904 18.189 3.705 1.00 83.88 103 GLN A N 1
ATOM 863 C CA . GLN A 1 103 ? 13.944 19.508 4.336 1.00 83.88 103 GLN A CA 1
ATOM 864 C C . GLN A 1 103 ? 12.885 20.480 3.795 1.00 83.88 103 GLN A C 1
ATOM 866 O O . GLN A 1 103 ? 12.397 21.320 4.542 1.00 83.88 103 GLN A O 1
ATOM 871 N N . SER A 1 104 ? 12.514 20.367 2.518 1.00 80.38 104 SER A N 1
ATOM 872 C CA . SER A 1 104 ? 11.543 21.257 1.868 1.00 80.38 104 SER A CA 1
ATOM 873 C C . SER A 1 104 ? 10.228 20.564 1.505 1.00 80.38 104 SER A C 1
ATOM 875 O O . SER A 1 104 ? 9.367 21.198 0.904 1.00 80.38 104 SER A O 1
ATOM 877 N N . ALA A 1 105 ? 10.075 19.276 1.844 1.00 81.56 105 ALA A N 1
ATOM 878 C CA . ALA A 1 105 ? 8.946 18.424 1.455 1.00 81.56 105 ALA A CA 1
ATOM 879 C C . ALA A 1 105 ? 8.619 18.470 -0.054 1.00 81.56 105 ALA A C 1
ATOM 881 O O . ALA A 1 105 ? 7.476 18.267 -0.458 1.00 81.56 105 ALA A O 1
ATOM 882 N N . ASN A 1 106 ? 9.634 18.721 -0.884 1.00 83.06 106 ASN A N 1
ATOM 883 C CA . ASN A 1 106 ? 9.513 18.860 -2.331 1.00 83.06 106 ASN A CA 1
ATOM 884 C C . ASN A 1 106 ? 10.282 17.760 -3.066 1.00 83.06 106 ASN A C 1
ATOM 886 O O . ASN A 1 106 ? 11.129 17.061 -2.502 1.00 83.06 106 ASN A O 1
ATOM 890 N N . PHE A 1 107 ? 9.992 17.631 -4.359 1.00 83.44 107 PHE A N 1
ATOM 891 C CA . PHE A 1 107 ? 10.679 16.710 -5.253 1.00 83.44 107 PHE A CA 1
ATOM 892 C C . PHE A 1 107 ? 11.586 17.462 -6.225 1.00 83.44 107 PHE A C 1
ATOM 894 O O . PHE A 1 107 ? 11.182 18.466 -6.809 1.00 83.44 107 PHE A O 1
ATOM 901 N N . LEU A 1 108 ? 12.792 16.937 -6.428 1.00 86.25 108 LEU A N 1
ATOM 902 C CA . LEU A 1 108 ? 13.736 17.397 -7.438 1.00 86.25 108 LEU A CA 1
ATOM 903 C C . LEU A 1 108 ? 13.865 16.341 -8.533 1.00 86.25 108 LEU A C 1
ATOM 905 O O . LEU A 1 108 ? 14.076 15.161 -8.247 1.00 86.25 108 LEU A O 1
ATOM 909 N N . ILE A 1 109 ? 13.760 16.776 -9.786 1.00 87.75 109 ILE A N 1
ATOM 910 C CA . ILE A 1 109 ? 13.994 15.932 -10.958 1.00 87.75 109 ILE A CA 1
ATOM 911 C C . ILE A 1 109 ? 15.368 16.280 -11.515 1.00 87.75 109 ILE A C 1
ATOM 913 O O . ILE A 1 109 ? 15.620 17.426 -11.880 1.00 87.75 109 ILE A O 1
ATOM 917 N N . LEU A 1 110 ? 16.240 15.279 -11.595 1.00 84.94 110 LEU A N 1
ATOM 918 C CA . LEU A 1 110 ? 17.539 15.385 -12.248 1.00 84.94 110 LEU A CA 1
ATOM 919 C C . LEU A 1 110 ? 17.533 14.540 -13.519 1.00 84.94 110 LEU A C 1
ATOM 921 O O . LEU A 1 110 ? 17.127 13.378 -13.486 1.00 84.94 110 LEU A O 1
ATOM 925 N N . ALA A 1 111 ? 17.994 15.125 -14.621 1.00 87.56 111 ALA A N 1
ATOM 926 C CA . ALA A 1 111 ? 18.122 14.463 -15.912 1.00 87.56 111 ALA A CA 1
ATOM 927 C C . ALA A 1 111 ? 19.592 14.432 -16.332 1.00 87.56 111 ALA A C 1
ATOM 929 O O . ALA A 1 111 ? 20.267 15.462 -16.331 1.00 87.56 111 ALA A O 1
ATOM 930 N N . TRP A 1 112 ? 20.087 13.253 -16.699 1.00 83.75 112 TRP A N 1
ATOM 931 C CA . TRP A 1 112 ? 21.452 13.062 -17.177 1.00 83.75 112 TRP A CA 1
ATOM 932 C C . TRP A 1 112 ? 21.454 12.246 -18.468 1.00 83.75 112 TRP A C 1
ATOM 934 O O . TRP A 1 112 ? 20.692 11.291 -18.604 1.00 83.75 112 TRP A O 1
ATOM 944 N N . SER A 1 113 ? 22.305 12.619 -19.424 1.00 84.38 113 SER A N 1
ATOM 945 C CA . SER A 1 113 ? 22.458 11.906 -20.695 1.00 84.38 113 SER A CA 1
ATOM 946 C C . SER A 1 113 ? 23.916 11.522 -20.908 1.00 84.38 113 SER A C 1
ATOM 948 O O . SER A 1 113 ? 24.822 12.315 -20.657 1.00 84.38 113 SER A O 1
ATOM 950 N N . THR A 1 114 ? 24.149 10.281 -21.326 1.00 83.50 114 THR A N 1
ATOM 951 C CA . THR A 1 114 ? 25.496 9.753 -21.547 1.00 83.50 114 THR A CA 1
ATOM 952 C C . THR A 1 114 ? 25.511 8.703 -22.653 1.00 83.50 114 THR A C 1
ATOM 954 O O . THR A 1 114 ? 24.478 8.162 -23.053 1.00 83.50 114 THR A O 1
ATOM 957 N N . ASN A 1 115 ? 26.704 8.386 -23.141 1.00 84.44 115 ASN A N 1
ATOM 958 C CA . ASN A 1 115 ? 26.916 7.302 -24.088 1.00 84.44 115 ASN A CA 1
ATOM 959 C C . ASN A 1 115 ? 26.785 5.936 -23.405 1.00 84.44 115 ASN A C 1
ATOM 961 O O . ASN A 1 115 ? 27.296 5.731 -22.303 1.00 84.44 115 ASN A O 1
ATOM 965 N N . TYR A 1 116 ? 26.185 4.961 -24.094 1.00 80.19 116 TYR A N 1
ATOM 966 C CA . TYR A 1 116 ? 25.935 3.620 -23.548 1.00 80.19 116 TYR A CA 1
ATOM 967 C C . TYR A 1 116 ? 27.196 2.923 -23.010 1.00 80.19 116 TYR A C 1
ATOM 969 O O . TYR A 1 116 ? 27.164 2.346 -21.926 1.00 80.19 116 TYR A O 1
ATOM 977 N N . LYS A 1 117 ? 28.329 3.004 -23.725 1.00 78.50 117 LYS A N 1
ATOM 978 C CA . LYS A 1 117 ? 29.596 2.391 -23.276 1.00 78.50 117 LYS A CA 1
ATOM 979 C C . LYS A 1 117 ? 30.092 2.991 -21.957 1.00 78.50 117 LYS A C 1
ATOM 981 O O . LYS A 1 117 ? 30.512 2.255 -21.068 1.00 78.50 117 LYS A O 1
ATOM 986 N N . SER A 1 118 ? 30.004 4.314 -21.818 1.00 78.38 118 SER A N 1
ATOM 987 C CA . SER A 1 118 ? 30.365 5.019 -20.586 1.00 78.38 118 SER A CA 1
ATOM 988 C C . SER A 1 118 ? 29.417 4.650 -19.447 1.00 78.38 118 SER A C 1
ATOM 990 O O . SER A 1 118 ? 29.880 4.336 -18.355 1.00 78.38 118 SER A O 1
ATOM 992 N N . TYR A 1 119 ? 28.107 4.595 -19.714 1.00 79.62 119 TYR A N 1
ATOM 993 C CA . TYR A 1 119 ? 27.114 4.139 -18.741 1.00 79.62 119 TYR A CA 1
ATOM 994 C C . TYR A 1 119 ? 27.407 2.724 -18.229 1.00 79.62 119 TYR A C 1
ATOM 996 O O . TYR A 1 119 ? 27.441 2.510 -17.021 1.00 79.62 119 TYR A O 1
ATOM 1004 N N . PHE A 1 120 ? 27.676 1.774 -19.128 1.00 78.62 120 PHE A N 1
ATOM 1005 C CA . PHE A 1 120 ? 27.967 0.387 -18.765 1.00 78.62 120 PHE A CA 1
ATOM 1006 C C . PHE A 1 120 ? 29.240 0.264 -17.913 1.00 78.62 120 PHE A C 1
ATOM 1008 O O . PHE A 1 120 ? 29.252 -0.463 -16.922 1.00 78.62 120 PHE A O 1
ATOM 1015 N N . SER A 1 121 ? 30.289 1.027 -18.240 1.00 78.25 121 SER A N 1
ATOM 1016 C CA . SER A 1 121 ? 31.520 1.072 -17.441 1.00 78.25 121 SER A CA 1
ATOM 1017 C C . SER A 1 121 ? 31.278 1.610 -16.028 1.00 78.25 121 SER A C 1
ATOM 1019 O O . SER A 1 121 ? 31.784 1.045 -15.060 1.00 78.25 121 SER A O 1
ATOM 1021 N N . ILE A 1 122 ? 30.503 2.691 -15.905 1.00 79.62 122 ILE A N 1
ATOM 1022 C CA . ILE A 1 122 ? 30.154 3.292 -14.612 1.00 79.62 122 ILE A CA 1
ATOM 1023 C C . ILE A 1 122 ? 29.319 2.301 -13.798 1.00 79.62 122 ILE A C 1
ATOM 1025 O O . ILE A 1 122 ? 29.644 2.023 -12.649 1.00 79.62 122 ILE A O 1
ATOM 1029 N N . LEU A 1 123 ? 28.291 1.709 -14.408 1.00 79.00 123 LEU A N 1
ATOM 1030 C CA . LEU A 1 123 ? 27.408 0.747 -13.757 1.00 79.00 123 LEU A CA 1
ATOM 1031 C C . LEU A 1 123 ? 28.192 -0.455 -13.212 1.00 79.00 123 LEU A C 1
ATOM 1033 O O . LEU A 1 123 ? 28.042 -0.793 -12.042 1.00 79.00 123 LEU A O 1
ATOM 1037 N N . ASN A 1 124 ? 29.081 -1.048 -14.014 1.00 77.75 124 ASN A N 1
ATOM 1038 C CA . ASN A 1 124 ? 29.900 -2.183 -13.579 1.00 77.75 124 ASN A CA 1
ATOM 1039 C C . ASN A 1 124 ? 30.835 -1.824 -12.419 1.00 77.75 124 ASN A C 1
ATOM 1041 O O . ASN A 1 124 ? 30.975 -2.612 -11.487 1.00 77.75 124 ASN A O 1
ATOM 1045 N N . SER A 1 125 ? 31.436 -0.630 -12.442 1.00 77.69 125 SER A N 1
ATOM 1046 C CA . SER A 1 125 ? 32.272 -0.154 -11.335 1.00 77.69 125 SER A CA 1
ATOM 1047 C C . SER A 1 125 ? 31.455 0.032 -10.050 1.00 77.69 125 SER A C 1
ATOM 1049 O O . SER A 1 125 ? 31.861 -0.447 -8.992 1.00 77.69 125 SER A O 1
ATOM 1051 N N . TYR A 1 126 ? 30.267 0.636 -10.139 1.00 76.31 126 TYR A N 1
ATOM 1052 C CA . TYR A 1 126 ? 29.364 0.791 -8.995 1.00 76.31 126 TYR A CA 1
ATOM 1053 C C . TYR A 1 126 ? 28.881 -0.554 -8.437 1.00 76.31 126 TYR A C 1
ATOM 1055 O O . TYR A 1 126 ? 28.860 -0.732 -7.219 1.00 76.31 126 TYR A O 1
ATOM 1063 N N . PHE A 1 127 ? 28.526 -1.513 -9.298 1.00 74.56 127 PHE A N 1
ATOM 1064 C CA . PHE A 1 127 ? 28.134 -2.855 -8.862 1.00 74.56 127 PHE A CA 1
ATOM 1065 C C . PHE A 1 127 ? 29.287 -3.570 -8.151 1.00 74.56 127 PHE A C 1
ATOM 1067 O O . PHE A 1 127 ? 29.076 -4.076 -7.050 1.00 74.56 127 PHE A O 1
ATOM 1074 N N . ALA A 1 128 ? 30.503 -3.533 -8.705 1.00 74.88 128 ALA A N 1
ATOM 1075 C CA . ALA A 1 128 ? 31.686 -4.113 -8.068 1.00 74.88 128 ALA A CA 1
ATOM 1076 C C . ALA A 1 128 ? 31.960 -3.498 -6.683 1.00 74.88 128 ALA A C 1
ATOM 1078 O O . ALA A 1 128 ? 32.159 -4.226 -5.713 1.00 74.88 128 ALA A O 1
ATOM 1079 N N . LEU A 1 129 ? 31.878 -2.169 -6.558 1.00 70.81 129 LEU A N 1
ATOM 1080 C CA . LEU A 1 129 ? 32.043 -1.469 -5.279 1.00 70.81 129 LEU A CA 1
ATOM 1081 C C . LEU A 1 129 ? 30.933 -1.806 -4.272 1.00 70.81 129 LEU A C 1
ATOM 1083 O O . LEU A 1 129 ? 31.191 -1.903 -3.074 1.00 70.81 129 LEU A O 1
ATOM 1087 N N . SER A 1 130 ? 29.692 -1.992 -4.727 1.00 68.12 130 SER A N 1
ATOM 1088 C CA . SER A 1 130 ? 28.578 -2.361 -3.846 1.00 68.12 130 SER A CA 1
ATOM 1089 C C . SER A 1 130 ? 28.699 -3.789 -3.306 1.00 68.12 130 SER A C 1
ATOM 1091 O O . SER A 1 130 ? 28.440 -4.004 -2.126 1.00 68.12 130 SER A O 1
ATOM 1093 N N . VAL A 1 131 ? 29.149 -4.737 -4.137 1.00 71.00 131 VAL A N 1
ATOM 1094 C CA . VAL A 1 131 ? 29.402 -6.129 -3.737 1.00 71.00 131 VAL A CA 1
ATOM 1095 C C . VAL A 1 131 ? 30.561 -6.184 -2.743 1.00 71.00 131 VAL A C 1
ATOM 1097 O O . VAL A 1 131 ? 30.410 -6.765 -1.673 1.00 71.00 131 VAL A O 1
ATOM 1100 N N . PHE A 1 132 ? 31.653 -5.471 -3.025 1.00 70.19 132 PHE A N 1
ATOM 1101 C CA . PHE A 1 132 ? 32.802 -5.373 -2.124 1.00 70.19 132 PHE A CA 1
ATOM 1102 C C . PHE A 1 132 ? 32.432 -4.773 -0.755 1.00 70.19 132 PHE A C 1
ATOM 1104 O O . PHE A 1 132 ? 32.805 -5.299 0.289 1.00 70.19 132 PHE A O 1
ATOM 1111 N N . ASN A 1 133 ? 31.617 -3.712 -0.729 1.00 62.59 133 ASN A N 1
ATOM 1112 C CA . ASN A 1 133 ? 31.144 -3.108 0.523 1.00 62.59 133 ASN A CA 1
ATOM 1113 C C . ASN A 1 133 ? 30.183 -4.009 1.320 1.00 62.59 133 ASN A C 1
ATOM 1115 O O . ASN A 1 133 ? 30.063 -3.851 2.535 1.00 62.59 133 ASN A O 1
ATOM 1119 N N . VAL A 1 134 ? 29.468 -4.922 0.657 1.00 68.75 134 VAL A N 1
ATOM 1120 C CA . VAL A 1 134 ? 28.625 -5.927 1.322 1.00 68.75 134 VAL A CA 1
ATOM 1121 C C . VAL A 1 134 ? 29.484 -7.053 1.898 1.00 68.75 134 VAL A C 1
ATOM 1123 O O . VAL A 1 134 ? 29.241 -7.470 3.026 1.00 68.75 134 VAL A O 1
ATOM 1126 N N . GLU A 1 135 ? 30.511 -7.504 1.177 1.00 66.00 135 GLU A N 1
ATOM 1127 C CA . GLU A 1 135 ? 31.463 -8.508 1.668 1.00 66.00 135 GLU A CA 1
ATOM 1128 C C . GLU A 1 135 ? 32.253 -8.012 2.885 1.00 66.00 135 GLU A C 1
ATOM 1130 O O . GLU A 1 135 ? 32.352 -8.740 3.870 1.00 66.00 135 GLU A O 1
ATOM 1135 N N . LEU A 1 136 ? 32.716 -6.757 2.885 1.00 64.38 136 LEU A N 1
ATOM 1136 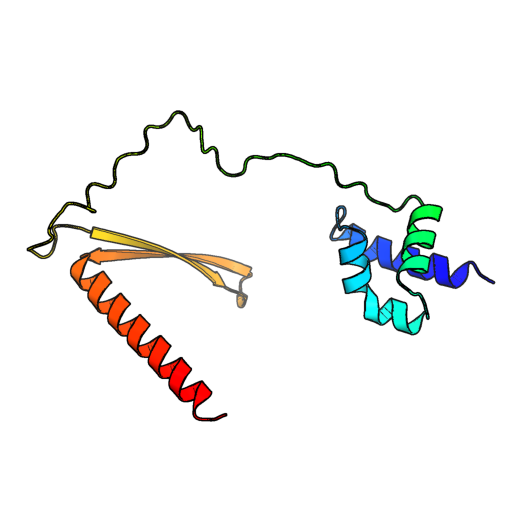C CA . LEU A 1 136 ? 33.391 -6.163 4.046 1.00 64.38 136 LEU A CA 1
ATOM 1137 C C . LEU A 1 136 ? 32.483 -6.092 5.283 1.00 64.38 136 LEU A C 1
ATOM 1139 O O . LEU A 1 136 ? 32.901 -6.457 6.376 1.00 64.38 136 LEU A O 1
ATOM 1143 N N . LYS A 1 137 ? 31.211 -5.708 5.115 1.00 61.25 137 LYS A N 1
ATOM 1144 C CA . LYS A 1 137 ? 30.242 -5.671 6.226 1.00 61.25 137 LYS A CA 1
ATOM 1145 C C . LYS A 1 137 ? 29.910 -7.047 6.803 1.00 61.25 137 LYS A C 1
ATOM 1147 O O . LYS A 1 137 ? 29.528 -7.120 7.965 1.00 61.25 137 LYS A O 1
ATOM 1152 N N . ASN A 1 138 ? 30.033 -8.106 6.005 1.00 61.34 138 ASN A N 1
ATOM 1153 C CA . ASN A 1 138 ? 29.820 -9.485 6.449 1.00 61.34 138 ASN A CA 1
ATOM 1154 C C . ASN A 1 138 ? 31.092 -10.120 7.042 1.00 61.34 138 ASN A C 1
ATOM 1156 O O . ASN A 1 138 ? 30.994 -11.144 7.707 1.00 61.34 138 ASN A O 1
ATOM 1160 N N . ALA A 1 139 ? 32.272 -9.545 6.788 1.00 60.50 139 ALA A N 1
ATOM 1161 C CA . ALA A 1 139 ? 33.547 -9.984 7.359 1.00 60.50 139 ALA A CA 1
ATOM 1162 C C . ALA A 1 139 ? 33.848 -9.338 8.727 1.00 60.50 139 ALA A C 1
ATOM 1164 O O . ALA A 1 139 ? 34.656 -9.859 9.490 1.00 60.50 139 ALA A O 1
ATOM 1165 N N . GLU A 1 140 ? 33.198 -8.213 9.037 1.00 59.50 140 GLU A N 1
ATOM 1166 C CA . GLU A 1 140 ? 33.295 -7.503 10.322 1.00 59.50 140 GLU A CA 1
ATOM 1167 C C . GLU A 1 140 ? 32.215 -7.929 11.348 1.00 59.50 140 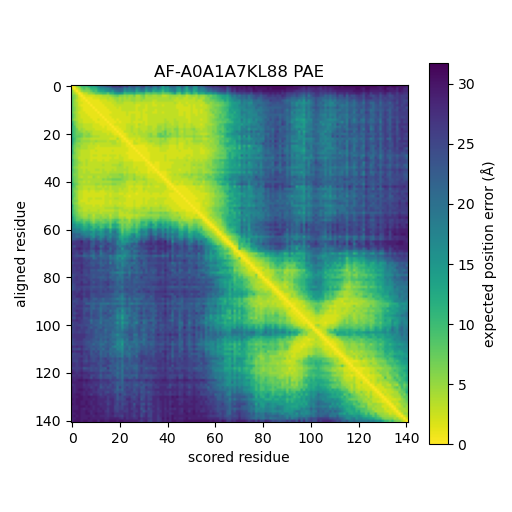GLU A C 1
ATOM 1169 O O . GLU A 1 140 ? 32.113 -7.319 12.415 1.00 59.50 140 GLU A O 1
ATOM 1174 N N . SER A 1 141 ? 31.415 -8.966 11.048 1.00 47.06 141 SER A N 1
ATOM 1175 C CA . SER A 1 141 ? 30.404 -9.570 11.943 1.00 47.06 141 SER A CA 1
ATOM 1176 C C . SER A 1 141 ? 30.766 -10.992 12.347 1.00 47.06 141 SER A C 1
ATOM 1178 O O . SER A 1 141 ? 30.606 -11.320 13.542 1.00 47.06 141 SER A O 1
#

Sequence (141 aa):
MRTDKAQQVVALVEEKRIIQPKIGGKKLYFMLKKLLKSLHIGRDKFFDILRANHLLIVPKRSYHVTTNSHHRFRKHKNMILDYQITKPNQVWVAINHLFFISQSANFLILAWSTNYKSYFSILNSYFALSVFNVELKNAES

Secondary structure (DSSP, 8-state):
--HHHHHHHHHHHHHHHHH-TT--HHHHHHHTHHHHHHTT--HHHHHHHHHHTT-----------SS-TT-SSPPPP-TTTT----STTS-EEEEEEEEEETTTTEEEEEEEEEEHHHHHHHHHHHHHHHHHHHHHHHH--

Mean predicted aligned error: 15.51 Å